Protein AF-A0A4Y4B944-F1 (afdb_monomer_lite)

Radius of gyration: 14.91 Å; chains: 1; bounding box: 25×25×47 Å

Foldseek 3Di:
DPPPPLVVVLVVLVVVLVVLVVVLVVLVVVCVVPVDDPVSVVSNVVSVVSNVVSVVVNVVSVD

Secondary structure (DSSP, 8-state):
-----HHHHHHHHHHHHHHHHHHHHHHHHHHHHTT--HHHHHHHHHHHHHHHHHHHHHHHTT-

Structure (mmCIF, N/CA/C/O backbone):
data_AF-A0A4Y4B944-F1
#
_entry.id   AF-A0A4Y4B944-F1
#
loop_
_atom_site.group_PDB
_atom_site.id
_atom_site.type_symbol
_atom_site.label_atom_id
_atom_site.label_alt_id
_atom_site.label_comp_id
_atom_site.label_asym_id
_atom_site.label_entity_id
_atom_site.label_seq_id
_atom_site.pdbx_PDB_ins_code
_atom_site.Cartn_x
_atom_site.Cartn_y
_atom_site.Cartn_z
_atom_site.occupancy
_atom_site.B_iso_or_equiv
_atom_site.auth_seq_id
_atom_site.auth_comp_id
_atom_site.auth_asym_id
_atom_site.auth_atom_id
_atom_site.pdbx_PDB_model_num
ATOM 1 N N . MET A 1 1 ? -1.835 -16.252 26.087 1.00 40.06 1 MET A N 1
ATOM 2 C CA . MET A 1 1 ? -2.171 -15.666 24.777 1.00 40.06 1 MET A CA 1
ATOM 3 C C . MET A 1 1 ? -1.549 -14.292 24.772 1.00 40.06 1 MET A C 1
ATOM 5 O O . MET A 1 1 ? -2.014 -13.446 25.524 1.00 40.06 1 MET A O 1
ATOM 9 N N . GLU A 1 2 ? -0.449 -14.098 24.049 1.00 53.50 2 GLU A N 1
ATOM 10 C CA . GLU A 1 2 ? -0.046 -12.738 23.691 1.00 53.50 2 GLU A CA 1
ATOM 11 C C . GLU A 1 2 ? -1.102 -12.261 22.698 1.00 53.50 2 GLU A C 1
ATOM 13 O O . GLU A 1 2 ? -1.134 -12.703 21.555 1.00 53.50 2 GLU A O 1
ATOM 18 N N . PHE A 1 3 ? -2.068 -11.486 23.185 1.00 54.97 3 PHE A N 1
ATOM 19 C CA . PHE A 1 3 ? -2.953 -10.751 22.300 1.00 54.97 3 PHE A CA 1
ATOM 20 C C . PHE A 1 3 ? -2.064 -9.692 21.655 1.00 54.97 3 PHE A C 1
ATOM 22 O O . PHE A 1 3 ? -1.627 -8.767 22.341 1.00 54.97 3 PHE A O 1
ATOM 29 N N . GLU A 1 4 ? -1.703 -9.890 20.385 1.00 66.69 4 GLU A N 1
ATOM 30 C CA . GLU A 1 4 ? -1.091 -8.837 19.580 1.00 66.69 4 GLU A CA 1
ATOM 31 C C . GLU A 1 4 ? -1.937 -7.580 19.755 1.00 66.69 4 GLU A C 1
ATOM 33 O O . GLU A 1 4 ? -3.150 -7.603 19.551 1.00 66.69 4 GLU A O 1
ATOM 38 N N . ASP A 1 5 ? -1.310 -6.515 20.249 1.00 81.50 5 ASP A N 1
ATOM 39 C CA . ASP A 1 5 ? -1.998 -5.265 20.524 1.00 81.50 5 ASP A CA 1
ATOM 40 C C . ASP A 1 5 ? -2.623 -4.769 19.207 1.00 81.50 5 ASP A C 1
ATOM 42 O O . ASP A 1 5 ? -1.881 -4.433 18.273 1.00 81.50 5 ASP A O 1
ATOM 46 N N . PRO A 1 6 ? -3.964 -4.724 19.087 1.00 81.69 6 PRO A N 1
ATOM 47 C CA . PRO A 1 6 ? -4.623 -4.389 17.829 1.00 81.69 6 PRO A CA 1
ATOM 48 C C . PRO A 1 6 ? -4.280 -2.967 17.373 1.00 81.69 6 PRO A C 1
ATOM 50 O O . PRO A 1 6 ? -4.359 -2.664 16.182 1.00 81.69 6 PRO A O 1
ATOM 53 N N . ALA A 1 7 ? -3.854 -2.081 18.282 1.00 84.38 7 ALA A N 1
ATOM 54 C CA . ALA A 1 7 ? -3.343 -0.765 17.913 1.00 84.38 7 ALA A CA 1
ATOM 55 C C . ALA A 1 7 ? -1.973 -0.857 17.219 1.00 84.38 7 ALA A C 1
ATOM 57 O O . ALA A 1 7 ? -1.708 -0.115 16.269 1.00 84.38 7 ALA A O 1
ATOM 58 N N . ARG A 1 8 ? -1.117 -1.790 17.654 1.00 86.31 8 ARG A N 1
ATOM 59 C CA . ARG A 1 8 ? 0.207 -2.041 17.071 1.00 86.31 8 ARG A CA 1
ATOM 60 C C . ARG A 1 8 ? 0.110 -2.745 15.721 1.00 86.31 8 ARG A C 1
ATOM 62 O O . ARG A 1 8 ? 0.874 -2.403 14.820 1.00 86.31 8 ARG A O 1
ATOM 69 N N . GLU A 1 9 ? -0.825 -3.679 15.560 1.00 87.69 9 GLU A N 1
ATOM 70 C CA . GLU A 1 9 ? -1.121 -4.301 14.260 1.00 87.69 9 GLU A CA 1
ATOM 71 C C . GLU A 1 9 ? -1.616 -3.238 13.262 1.00 87.69 9 GLU A C 1
ATOM 73 O O . GLU A 1 9 ? -1.042 -3.075 12.185 1.00 87.69 9 GLU A O 1
ATOM 78 N N . ARG A 1 10 ? -2.588 -2.400 13.656 1.00 89.31 10 ARG A N 1
ATOM 79 C CA . ARG A 1 10 ? -3.075 -1.283 12.821 1.00 89.31 10 ARG A CA 1
ATOM 80 C C . ARG A 1 10 ? -1.971 -0.298 12.434 1.00 89.31 10 ARG A C 1
ATOM 82 O O . ARG A 1 10 ? -1.963 0.188 11.304 1.00 89.31 10 ARG A O 1
ATOM 89 N N . ALA A 1 11 ? -1.062 0.032 13.352 1.00 90.44 11 ALA A N 1
ATOM 90 C CA . ALA A 1 11 ? 0.054 0.934 13.067 1.00 90.44 11 ALA A CA 1
ATOM 91 C C . ALA A 1 11 ? 1.000 0.352 12.003 1.00 90.44 11 ALA A C 1
ATOM 93 O O . ALA A 1 11 ? 1.326 1.046 11.042 1.00 90.44 11 ALA A O 1
ATOM 94 N N . GLN A 1 12 ? 1.361 -0.930 12.127 1.00 92.12 12 GLN A N 1
ATOM 95 C CA . GLN A 1 12 ? 2.209 -1.629 11.154 1.00 92.12 12 GLN A CA 1
ATOM 96 C C . GLN A 1 12 ? 1.553 -1.711 9.772 1.00 92.12 12 GLN A C 1
ATOM 98 O O . GLN A 1 12 ? 2.197 -1.437 8.761 1.00 92.12 12 GLN A O 1
ATOM 103 N N . LEU A 1 13 ? 0.256 -2.024 9.715 1.00 93.00 13 LEU A N 1
ATOM 104 C CA . LEU A 1 13 ? -0.487 -2.084 8.455 1.00 93.00 13 LEU A CA 1
ATOM 105 C C . LEU A 1 13 ? -0.568 -0.714 7.767 1.00 93.00 13 LEU A C 1
ATOM 107 O O . LEU A 1 13 ? -0.433 -0.632 6.548 1.00 93.00 13 LEU A O 1
ATOM 111 N N . ARG A 1 14 ? -0.738 0.376 8.530 1.00 93.62 14 ARG A N 1
ATOM 112 C CA . ARG A 1 14 ? -0.720 1.748 7.990 1.00 93.62 14 ARG A CA 1
ATOM 113 C C . ARG A 1 14 ? 0.652 2.149 7.463 1.00 93.62 14 ARG A C 1
ATOM 115 O O . ARG A 1 14 ? 0.730 2.738 6.390 1.00 93.62 14 ARG A O 1
ATOM 122 N N . GLU A 1 15 ? 1.717 1.831 8.193 1.00 95.62 15 GLU A N 1
ATOM 123 C CA . GLU A 1 15 ? 3.089 2.090 7.746 1.00 95.62 15 GLU A CA 1
ATOM 124 C C . GLU A 1 15 ? 3.396 1.328 6.451 1.00 95.62 15 GLU A C 1
ATOM 126 O O . GLU A 1 15 ? 3.923 1.897 5.491 1.00 95.62 15 GLU A O 1
ATOM 131 N N . ARG A 1 16 ? 2.985 0.056 6.385 1.00 95.00 16 ARG A N 1
ATOM 132 C CA . ARG A 1 16 ? 3.132 -0.767 5.184 1.00 95.00 16 ARG A CA 1
ATOM 133 C C . ARG A 1 16 ? 2.345 -0.200 4.004 1.00 95.00 16 ARG A C 1
ATOM 135 O O . ARG A 1 16 ? 2.905 -0.084 2.916 1.00 95.00 16 ARG A O 1
ATOM 142 N N . LEU A 1 17 ? 1.091 0.200 4.221 1.00 95.12 17 LEU A N 1
ATOM 143 C CA . LEU A 1 17 ? 0.256 0.798 3.181 1.00 95.12 17 LEU A CA 1
ATOM 144 C C . LEU A 1 17 ? 0.869 2.099 2.642 1.00 95.12 17 LEU A C 1
ATOM 146 O O . LEU A 1 17 ? 0.968 2.263 1.430 1.00 95.12 17 LEU A O 1
ATOM 150 N N . ALA A 1 18 ? 1.360 2.978 3.520 1.00 95.38 18 ALA A N 1
ATOM 151 C CA . ALA A 1 18 ? 2.026 4.216 3.110 1.00 95.38 18 ALA A CA 1
ATOM 152 C C . ALA A 1 18 ? 3.283 3.951 2.259 1.00 95.38 18 ALA A C 1
ATOM 154 O O . ALA A 1 18 ? 3.554 4.666 1.294 1.00 95.38 18 ALA A O 1
ATOM 155 N N . SER A 1 19 ? 4.042 2.898 2.583 1.00 96.88 19 SER A N 1
ATOM 156 C CA . SER A 1 19 ? 5.202 2.471 1.788 1.00 96.88 19 SER A CA 1
ATOM 157 C C . SER A 1 19 ? 4.811 1.996 0.384 1.00 96.88 19 SER A C 1
ATOM 159 O O . SER A 1 19 ? 5.500 2.308 -0.590 1.00 96.88 19 SER 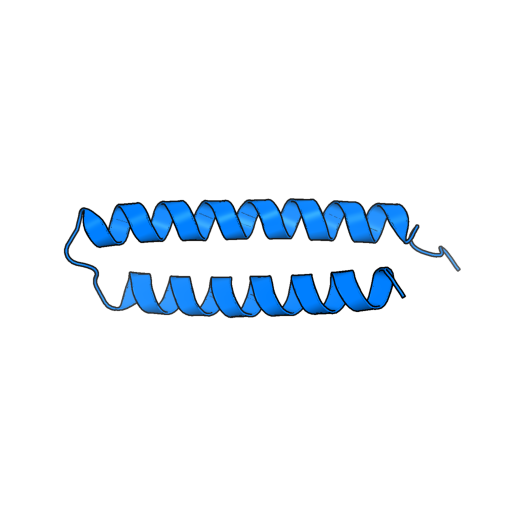A O 1
ATOM 161 N N . ILE A 1 20 ? 3.694 1.277 0.255 1.00 94.44 20 ILE A N 1
ATOM 162 C CA . ILE A 1 20 ? 3.172 0.821 -1.041 1.00 94.44 20 ILE A CA 1
ATOM 163 C C . ILE A 1 20 ? 2.672 1.999 -1.877 1.00 94.44 20 ILE A C 1
ATOM 165 O O . ILE A 1 20 ? 3.039 2.110 -3.044 1.00 94.44 20 ILE A O 1
ATOM 169 N N . GLU A 1 21 ? 1.906 2.916 -1.285 1.00 92.81 21 GLU A N 1
ATOM 170 C CA . GLU A 1 21 ? 1.395 4.108 -1.982 1.00 92.81 21 GLU A CA 1
ATOM 171 C C . GLU A 1 21 ? 2.544 5.002 -2.487 1.00 92.81 21 GLU A C 1
ATOM 173 O O . GLU A 1 21 ? 2.483 5.566 -3.588 1.00 92.81 21 GLU A O 1
ATOM 178 N N . LYS A 1 22 ? 3.647 5.063 -1.730 1.00 95.00 22 LYS A N 1
ATOM 179 C CA . LYS A 1 22 ? 4.884 5.708 -2.175 1.00 95.00 22 LYS A CA 1
ATOM 180 C C . LYS A 1 22 ? 5.505 4.992 -3.381 1.00 95.00 22 LYS A C 1
ATOM 182 O O . LYS A 1 22 ? 5.802 5.651 -4.374 1.00 95.00 22 LYS A O 1
ATOM 187 N N . GLN A 1 23 ? 5.660 3.666 -3.329 1.00 92.50 23 GLN A N 1
ATOM 188 C CA . GLN A 1 23 ? 6.201 2.875 -4.447 1.00 92.50 23 GLN A CA 1
ATOM 189 C C . GLN A 1 23 ? 5.344 2.994 -5.715 1.00 92.50 23 GLN A C 1
ATOM 191 O O . GLN A 1 23 ? 5.884 3.119 -6.810 1.00 92.50 23 GLN A O 1
ATOM 196 N N . GLN A 1 24 ? 4.015 3.013 -5.584 1.00 90.56 24 GLN A N 1
ATOM 197 C CA . GLN A 1 24 ? 3.106 3.230 -6.713 1.00 90.56 24 GLN A CA 1
ATOM 198 C C . GLN A 1 24 ? 3.295 4.616 -7.338 1.00 90.56 24 GLN A C 1
ATOM 200 O O . GLN A 1 24 ? 3.340 4.732 -8.562 1.00 90.56 24 GLN A O 1
ATOM 205 N N . SER A 1 25 ? 3.466 5.659 -6.518 1.00 89.94 25 SER A N 1
ATOM 206 C CA . SER A 1 25 ? 3.763 7.011 -7.012 1.00 89.94 25 SER A CA 1
ATOM 207 C C . SER A 1 25 ? 5.108 7.073 -7.742 1.00 89.94 25 SER A C 1
ATOM 209 O O . SER A 1 25 ? 5.209 7.683 -8.805 1.00 89.94 25 SER A O 1
ATOM 211 N N . GLU A 1 26 ? 6.137 6.412 -7.208 1.00 89.50 26 GLU A N 1
ATOM 212 C CA . GLU A 1 26 ? 7.460 6.320 -7.840 1.00 89.50 26 GLU A CA 1
ATOM 213 C C . GLU A 1 26 ? 7.400 5.565 -9.180 1.00 89.50 26 GLU A C 1
ATOM 215 O O . GLU A 1 26 ? 7.972 6.027 -10.167 1.00 89.50 26 GLU A O 1
ATOM 220 N N . LEU A 1 27 ? 6.657 4.456 -9.254 1.00 86.62 27 LEU A N 1
ATOM 221 C CA . LEU A 1 27 ? 6.449 3.701 -10.495 1.00 86.62 27 LEU A CA 1
ATOM 222 C C . LEU A 1 27 ? 5.650 4.487 -11.531 1.00 86.62 27 LEU A C 1
ATOM 224 O O . LEU A 1 27 ? 5.973 4.430 -12.715 1.00 86.62 27 LEU A O 1
ATOM 228 N N . TRP A 1 28 ? 4.640 5.245 -11.102 1.00 84.50 28 TRP A N 1
ATOM 229 C CA . TRP A 1 28 ? 3.882 6.124 -11.990 1.00 84.50 28 TRP A CA 1
ATOM 230 C C . TRP A 1 28 ? 4.787 7.195 -12.610 1.00 84.50 28 TRP A C 1
ATOM 232 O O . TRP A 1 28 ? 4.786 7.378 -13.827 1.00 84.50 28 TRP A O 1
ATOM 242 N N . LEU A 1 29 ? 5.633 7.839 -11.798 1.00 84.69 29 LEU A N 1
ATOM 243 C CA . LEU A 1 29 ? 6.625 8.805 -12.279 1.00 84.69 29 LEU A CA 1
ATOM 244 C C . LEU A 1 29 ? 7.655 8.157 -13.218 1.00 84.69 29 LEU A C 1
ATOM 246 O O . LEU A 1 29 ? 7.994 8.733 -14.253 1.00 84.69 29 LEU A O 1
ATOM 250 N N . ALA A 1 30 ? 8.127 6.950 -12.894 1.00 82.62 30 ALA A N 1
ATOM 251 C CA . ALA A 1 30 ? 9.065 6.206 -13.731 1.00 82.62 30 ALA A CA 1
ATOM 252 C C . ALA A 1 30 ? 8.450 5.815 -15.088 1.00 82.62 30 ALA A C 1
ATOM 254 O O . ALA A 1 30 ? 9.092 5.999 -16.123 1.00 82.62 30 ALA A O 1
ATOM 255 N N . GLY A 1 31 ? 7.199 5.344 -15.097 1.00 77.56 31 GLY A N 1
ATOM 256 C CA . GLY A 1 31 ? 6.466 4.962 -16.307 1.00 77.56 31 GLY A CA 1
ATOM 257 C C . GLY A 1 31 ? 6.117 6.140 -17.222 1.00 77.56 31 GLY A C 1
ATOM 258 O O . GLY A 1 31 ? 6.048 5.969 -18.438 1.00 77.56 31 GLY A O 1
ATOM 259 N N . LEU A 1 32 ? 5.959 7.349 -16.669 1.00 71.50 32 LEU A N 1
ATOM 260 C CA . LEU A 1 32 ? 5.832 8.581 -17.458 1.00 71.50 32 LEU A CA 1
ATOM 261 C C . LEU A 1 32 ? 7.159 9.024 -18.090 1.00 71.50 32 LEU A C 1
ATOM 263 O O . LEU A 1 32 ? 7.152 9.629 -19.161 1.00 71.50 32 LEU A O 1
ATOM 267 N N . SER A 1 33 ? 8.291 8.753 -17.432 1.00 69.50 33 SER A N 1
ATOM 268 C CA . SER A 1 33 ? 9.617 9.190 -17.886 1.00 69.50 33 SER A CA 1
ATOM 269 C C . SER A 1 33 ? 10.257 8.253 -18.911 1.00 69.50 33 SER A C 1
ATOM 271 O O . SER A 1 33 ? 11.059 8.703 -19.730 1.00 69.50 33 SER A O 1
ATOM 273 N N . VAL A 1 34 ? 9.966 6.956 -18.848 1.00 58.66 34 VAL A N 1
ATOM 274 C CA . VAL A 1 34 ? 10.556 5.924 -19.705 1.00 58.66 34 VAL A CA 1
ATOM 275 C C . VAL A 1 34 ? 9.382 5.130 -20.243 1.00 58.66 34 VAL A C 1
ATOM 277 O O . VAL A 1 34 ? 8.746 4.455 -19.446 1.00 58.66 34 VAL A O 1
ATOM 280 N N . GLY A 1 35 ? 9.052 5.257 -21.537 1.00 60.94 35 GLY A N 1
ATOM 281 C CA . GLY A 1 35 ? 7.870 4.631 -22.154 1.00 60.94 35 GLY A CA 1
ATOM 282 C C . GLY A 1 35 ? 7.614 3.229 -21.594 1.00 60.94 35 GLY A C 1
ATOM 283 O O . GLY A 1 35 ? 8.362 2.301 -21.899 1.00 60.94 35 GLY A O 1
ATOM 284 N N . GLY A 1 36 ? 6.638 3.140 -20.683 1.00 58.72 36 GLY A N 1
ATOM 285 C CA . GLY A 1 36 ? 6.561 2.081 -19.680 1.00 58.72 36 GLY A CA 1
ATOM 286 C C . GLY A 1 36 ? 6.505 0.693 -20.302 1.00 58.72 36 GLY A C 1
ATOM 287 O O . GLY A 1 36 ? 5.587 0.377 -21.053 1.00 58.72 36 GLY A O 1
ATOM 288 N N . GLY A 1 37 ? 7.511 -0.130 -20.009 1.00 65.25 37 GLY A N 1
ATOM 289 C CA . GLY A 1 37 ? 7.527 -1.538 -20.390 1.00 65.25 37 GLY A CA 1
ATOM 290 C C . GLY A 1 37 ? 6.664 -2.391 -19.456 1.00 65.25 37 GLY A C 1
ATOM 291 O O . GLY A 1 37 ? 6.444 -2.024 -18.305 1.00 65.25 37 GLY A O 1
ATOM 292 N N . ILE A 1 38 ? 6.258 -3.568 -19.946 1.00 62.88 38 ILE A N 1
ATOM 293 C CA . ILE A 1 38 ? 5.396 -4.576 -19.288 1.00 62.88 38 ILE A CA 1
ATOM 294 C C . ILE A 1 38 ? 5.770 -4.835 -17.811 1.00 62.88 38 ILE A C 1
ATOM 296 O O . ILE A 1 38 ? 4.895 -4.986 -16.970 1.00 62.88 38 ILE A O 1
ATOM 300 N N . ALA A 1 39 ? 7.061 -4.783 -17.463 1.00 70.06 39 ALA A N 1
ATOM 301 C CA . ALA A 1 39 ? 7.536 -4.996 -16.093 1.00 70.06 39 ALA A CA 1
ATOM 302 C C . ALA A 1 39 ? 7.083 -3.923 -15.073 1.00 70.06 39 ALA A C 1
ATOM 304 O O . ALA A 1 39 ? 6.976 -4.221 -13.884 1.00 70.06 39 ALA A O 1
ATOM 305 N N . ILE A 1 40 ? 6.832 -2.678 -15.505 1.00 77.12 40 ILE A N 1
ATOM 306 C CA . ILE A 1 40 ? 6.295 -1.618 -14.629 1.00 77.12 40 ILE A CA 1
ATOM 307 C C . ILE A 1 40 ? 4.809 -1.863 -14.361 1.00 77.12 40 ILE A C 1
ATOM 309 O O . ILE A 1 40 ? 4.351 -1.630 -13.242 1.00 77.12 40 ILE A O 1
ATOM 313 N N . ASP A 1 41 ? 4.072 -2.357 -15.360 1.00 78.94 41 ASP A N 1
ATOM 314 C CA . ASP A 1 41 ? 2.669 -2.720 -15.186 1.00 78.94 41 ASP A CA 1
ATOM 315 C C . ASP A 1 41 ? 2.536 -3.905 -14.223 1.00 78.94 41 ASP A C 1
ATOM 317 O O . ASP A 1 41 ? 1.818 -3.768 -13.237 1.00 78.94 41 ASP A O 1
ATOM 321 N N . ASP A 1 42 ? 3.279 -5.002 -14.413 1.00 84.12 42 ASP A N 1
ATOM 322 C CA . ASP A 1 42 ? 3.225 -6.170 -13.512 1.00 84.12 42 ASP A CA 1
ATOM 323 C C . ASP A 1 42 ? 3.496 -5.774 -12.051 1.00 84.12 42 ASP A C 1
ATOM 325 O O . ASP A 1 42 ? 2.738 -6.123 -11.144 1.00 84.12 42 ASP A O 1
ATOM 329 N N . ARG A 1 43 ? 4.524 -4.945 -11.818 1.00 86.25 43 ARG A N 1
ATOM 330 C CA . ARG A 1 43 ? 4.839 -4.450 -10.473 1.00 86.25 43 ARG A CA 1
ATOM 331 C C . ARG A 1 43 ? 3.753 -3.529 -9.909 1.00 86.25 43 ARG A C 1
ATOM 333 O O . ARG A 1 43 ? 3.545 -3.514 -8.696 1.00 86.25 43 ARG A O 1
ATOM 340 N N . ARG A 1 44 ? 3.062 -2.752 -10.752 1.00 87.62 44 ARG A N 1
ATOM 341 C CA . ARG A 1 44 ? 1.931 -1.916 -10.320 1.00 87.62 44 ARG A CA 1
ATOM 342 C C . ARG A 1 44 ? 0.770 -2.784 -9.841 1.00 87.62 44 ARG A C 1
ATOM 344 O O . ARG A 1 44 ? 0.254 -2.513 -8.760 1.00 87.62 44 ARG A O 1
ATOM 351 N N . TRP A 1 45 ? 0.413 -3.823 -10.598 1.00 89.25 45 TRP A N 1
ATOM 352 C CA . TRP A 1 45 ? -0.661 -4.757 -10.239 1.00 89.25 45 TRP A CA 1
ATOM 353 C C . TRP A 1 45 ? -0.397 -5.445 -8.892 1.00 89.25 45 TRP A C 1
ATOM 355 O O . TRP A 1 45 ? -1.275 -5.454 -8.036 1.00 89.25 45 TRP A O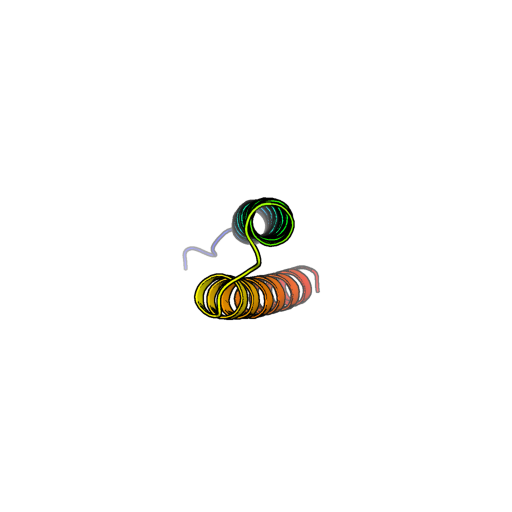 1
ATOM 365 N N . GLU A 1 46 ? 0.826 -5.927 -8.646 1.00 91.81 46 GLU A N 1
ATOM 366 C CA . GLU A 1 46 ? 1.202 -6.520 -7.348 1.00 91.81 46 GLU A CA 1
ATOM 367 C C . GLU A 1 46 ? 1.001 -5.551 -6.173 1.00 91.81 46 GLU A C 1
ATOM 369 O O . GLU A 1 46 ? 0.498 -5.928 -5.114 1.00 91.81 46 GLU A O 1
ATOM 374 N N . LEU A 1 47 ? 1.401 -4.290 -6.355 1.00 91.69 47 LEU A N 1
ATOM 375 C CA . LEU A 1 47 ? 1.264 -3.262 -5.326 1.00 91.69 47 LEU A CA 1
ATOM 376 C C . LEU A 1 47 ? -0.201 -2.866 -5.102 1.00 91.69 47 LEU A C 1
ATOM 378 O O . LEU A 1 47 ? -0.577 -2.553 -3.975 1.00 91.69 47 LEU A O 1
ATOM 382 N N . GLU A 1 48 ? -1.025 -2.861 -6.152 1.00 92.31 48 GLU A N 1
ATOM 383 C CA . GLU A 1 48 ? -2.469 -2.622 -6.045 1.00 92.31 48 GLU A CA 1
ATOM 384 C C . GLU A 1 48 ? -3.158 -3.730 -5.237 1.00 92.31 48 GLU A C 1
ATOM 386 O O . GLU A 1 48 ? -3.911 -3.417 -4.309 1.00 92.31 48 GLU A O 1
ATOM 391 N N . ASP A 1 49 ? -2.833 -4.995 -5.509 1.00 95.12 49 ASP A N 1
ATOM 392 C CA . ASP A 1 49 ? -3.346 -6.145 -4.755 1.00 95.12 49 ASP A CA 1
ATOM 393 C C . ASP A 1 49 ? -2.900 -6.110 -3.283 1.00 95.12 49 ASP A C 1
ATOM 395 O O . ASP A 1 49 ? -3.728 -6.257 -2.377 1.00 95.12 49 ASP A O 1
ATOM 399 N N . GLU A 1 50 ? -1.614 -5.845 -3.010 1.00 93.94 50 GLU A N 1
ATOM 400 C CA . GLU A 1 50 ? -1.101 -5.736 -1.634 1.00 93.94 50 GLU A CA 1
ATOM 401 C C . GLU A 1 50 ? -1.768 -4.565 -0.887 1.00 93.94 50 GLU A C 1
ATOM 403 O O . GLU A 1 50 ? -2.199 -4.721 0.260 1.00 93.94 50 GLU A O 1
ATOM 408 N N . ALA A 1 51 ? -1.941 -3.406 -1.535 1.00 93.81 51 ALA A N 1
ATOM 409 C CA . ALA A 1 51 ? -2.650 -2.268 -0.948 1.00 93.81 51 ALA A CA 1
ATOM 410 C C . ALA A 1 51 ? -4.117 -2.597 -0.637 1.00 93.81 51 ALA A C 1
ATOM 412 O O . ALA A 1 51 ? -4.634 -2.173 0.402 1.00 93.81 51 ALA A O 1
ATOM 413 N N . HIS A 1 52 ? -4.794 -3.342 -1.516 1.00 93.69 52 HIS A N 1
ATOM 414 C CA . HIS A 1 52 ? -6.178 -3.756 -1.306 1.00 93.69 52 HIS A CA 1
ATOM 415 C C . HIS A 1 52 ? -6.304 -4.698 -0.103 1.00 93.69 52 HIS A C 1
ATOM 417 O O . HIS A 1 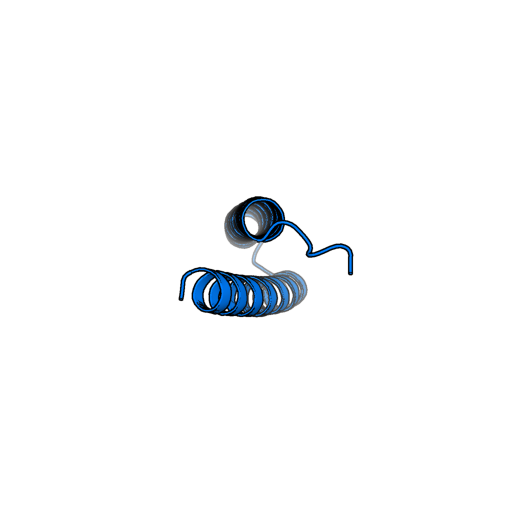52 ? -7.141 -4.463 0.771 1.00 93.69 52 HIS A O 1
ATOM 423 N N . ALA A 1 53 ? -5.423 -5.698 0.002 1.00 95.38 53 ALA A N 1
ATOM 424 C CA . ALA A 1 53 ? -5.390 -6.626 1.131 1.00 95.38 53 ALA A CA 1
ATOM 425 C C . ALA A 1 53 ? -5.135 -5.908 2.469 1.00 95.38 53 ALA A C 1
ATOM 427 O O . ALA A 1 53 ? -5.818 -6.170 3.461 1.00 95.38 53 ALA A O 1
ATOM 428 N N . LEU A 1 54 ? -4.205 -4.946 2.499 1.00 92.94 54 LEU A N 1
ATOM 429 C CA . LEU A 1 54 ? -3.937 -4.142 3.698 1.00 92.94 54 LEU A CA 1
ATOM 430 C C . LEU A 1 54 ? -5.122 -3.257 4.085 1.00 92.94 54 LEU A C 1
ATOM 432 O O . LEU A 1 54 ? -5.426 -3.129 5.270 1.00 92.94 54 LEU A O 1
ATOM 436 N N . LYS A 1 55 ? -5.805 -2.651 3.105 1.00 93.19 55 LYS A N 1
ATOM 437 C CA . LYS A 1 55 ? -7.008 -1.837 3.342 1.00 93.19 55 LYS A CA 1
ATOM 438 C C . LYS A 1 55 ? -8.151 -2.685 3.899 1.00 93.19 55 LYS A C 1
ATOM 440 O O . LYS A 1 55 ? -8.792 -2.252 4.853 1.00 93.19 55 LYS A O 1
ATOM 445 N N . ALA A 1 56 ? -8.355 -3.892 3.368 1.00 94.81 56 ALA A N 1
ATOM 446 C CA . ALA A 1 56 ? -9.330 -4.843 3.897 1.00 94.81 56 ALA A CA 1
ATOM 447 C C . ALA A 1 56 ? -9.001 -5.233 5.347 1.00 94.81 56 ALA A C 1
ATOM 449 O O . ALA A 1 56 ? -9.849 -5.093 6.225 1.00 94.81 56 ALA A O 1
ATOM 450 N N . ARG A 1 57 ? -7.744 -5.598 5.636 1.00 90.50 57 ARG A N 1
ATOM 451 C CA . ARG A 1 57 ? -7.315 -5.944 7.000 1.00 90.50 57 ARG A CA 1
ATOM 452 C C . ARG A 1 57 ? -7.449 -4.775 7.980 1.00 90.50 57 ARG A C 1
A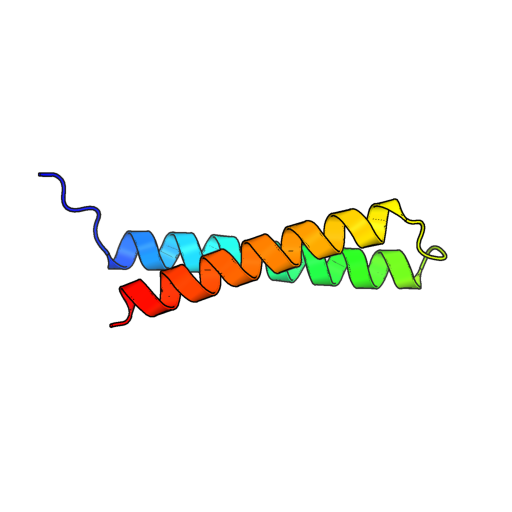TOM 454 O O . ARG A 1 57 ? -7.850 -4.960 9.124 1.00 90.50 57 ARG A O 1
ATOM 461 N N . LEU A 1 58 ? -7.133 -3.555 7.543 1.00 91.81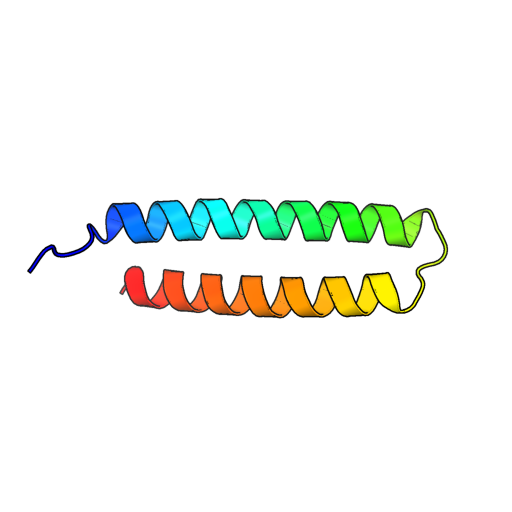 58 LEU A N 1
ATOM 462 C CA . LEU A 1 58 ? -7.320 -2.348 8.351 1.00 91.81 58 LEU A CA 1
ATOM 463 C C . LEU A 1 58 ? -8.793 -2.068 8.659 1.00 91.81 58 LEU A C 1
ATOM 465 O O . LEU A 1 58 ? -9.076 -1.564 9.745 1.00 91.81 58 LEU A O 1
ATOM 469 N N . ALA A 1 59 ? -9.701 -2.374 7.729 1.00 90.56 59 ALA A N 1
ATOM 470 C CA . ALA A 1 59 ? -11.139 -2.258 7.945 1.00 90.56 59 ALA A CA 1
ATOM 471 C C . ALA A 1 59 ? -11.634 -3.294 8.966 1.00 90.56 59 ALA A C 1
ATOM 473 O O . ALA A 1 59 ? -12.306 -2.913 9.917 1.00 90.56 59 ALA A O 1
ATOM 474 N N . GLU A 1 60 ? -11.209 -4.556 8.845 1.00 90.19 60 GLU A N 1
ATOM 475 C CA . GLU A 1 60 ? -11.537 -5.623 9.808 1.00 90.19 60 GLU A CA 1
ATOM 476 C C . GLU A 1 60 ? -11.069 -5.322 11.234 1.00 90.19 60 GLU A C 1
ATOM 478 O O . GLU A 1 60 ? -11.700 -5.744 12.192 1.00 90.19 60 GLU A O 1
ATOM 483 N N . LEU A 1 61 ? -9.939 -4.625 11.384 1.00 85.56 61 LEU A N 1
ATOM 484 C CA . LEU A 1 61 ? -9.432 -4.226 12.695 1.00 85.56 61 LEU A CA 1
ATOM 485 C C . LEU A 1 61 ? -10.126 -2.976 13.242 1.00 85.56 61 LEU A C 1
ATOM 487 O O . LEU A 1 61 ? -9.940 -2.674 14.417 1.00 85.56 61 LEU A O 1
ATOM 491 N N . ALA A 1 62 ? -10.798 -2.182 12.406 1.00 74.62 62 ALA A N 1
ATOM 492 C CA . ALA A 1 62 ? -11.480 -0.958 12.823 1.00 74.62 62 ALA A CA 1
ATOM 493 C C . ALA A 1 62 ? -12.916 -1.207 13.315 1.00 74.62 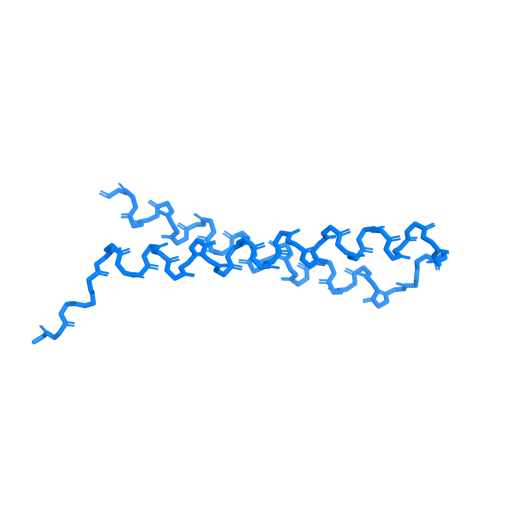62 ALA A C 1
ATOM 495 O O . ALA A 1 62 ? -13.383 -0.403 14.127 1.00 74.62 62 ALA A O 1
ATOM 496 N N . ASP A 1 63 ? -13.548 -2.287 12.845 1.00 61.00 63 ASP A N 1
ATOM 497 C CA . ASP A 1 63 ? -14.752 -2.904 13.429 1.00 61.00 63 ASP A CA 1
ATOM 498 C C . ASP A 1 63 ? -14.440 -3.646 14.746 1.00 61.00 63 ASP A C 1
ATOM 500 O O . ASP A 1 63 ? -15.340 -3.692 15.618 1.00 61.00 63 ASP A O 1
#

pLDDT: mean 83.62, std 13.0, range [40.06, 96.88]

Sequence (63 aa):
MEFEDPARERAQLRERLASIEKQQSELWLAGLSVGGGIAIDDRRWELEDEAHALKARLAELAD

Organism: Microbacterium maritypicum (NCBI:txid33918)